Protein AF-A0A7C1I4R3-F1 (afdb_monomer)

Secondary structure (DSSP, 8-state):
----TT--HHHHHHHHHHHHHTTT-HHHHHHHHHHHHHHHHHHHHHHH--TTT-

Radius of gyration: 13.95 Å; Cα contacts (8 Å, |Δi|>4): 26; chains: 1; bounding box: 30×22×37 Å

pLDDT: mean 91.57, std 12.08, range [49.53, 98.31]

Foldseek 3Di:
DDDPPPDDPVRVLLVVLVVCVVVVNVVSVVVNCVVCVVVVLVVVCVVVVDNVRD

Solvent-accessible surface area (backbone atoms only — not comparable to full-atom values): 3215 Å² total; per-residue (Å²): 133,88,74,72,84,85,53,52,75,66,55,52,51,52,51,51,29,51,57,41,27,76,73,67,37,62,67,34,39,51,54,49,44,72,75,40,46,67,63,52,33,56,50,37,27,73,74,70,73,34,85,87,84,66

Nearest PDB structures (foldseek):
  5wur-assembly1_A  TM=8.358E-01  e=7.361E-01  Bacillus subtilis subsp. subtilis str. 168
  8k6p-assembly1_B  TM=5.899E-01  e=7.345E+00  Homo sapiens

Sequence (54 aa):
MEINLNLSAKAQRDIELVRLAKKGDQQSYAELMGRYRDAIYFMLLKMVNSPIDA

Mean predicted aligned error: 4.86 Å

Structure (mmCIF, N/CA/C/O backbone):
data_AF-A0A7C1I4R3-F1
#
_entry.id   AF-A0A7C1I4R3-F1
#
loop_
_atom_site.group_PDB
_atom_site.id
_atom_site.type_symbol
_atom_site.label_atom_id
_atom_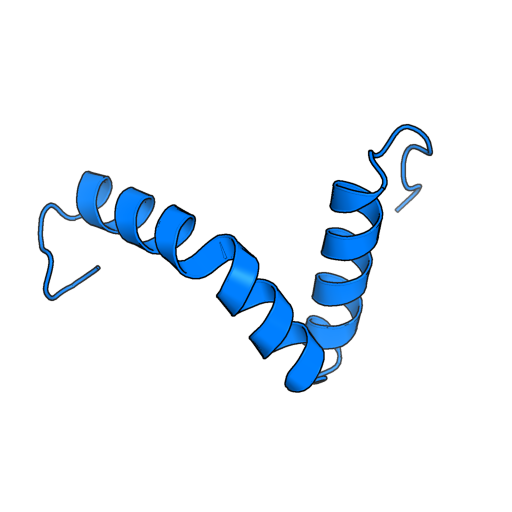site.label_alt_id
_atom_site.label_comp_id
_atom_site.label_asym_id
_atom_site.label_entity_id
_atom_site.label_seq_id
_atom_site.pdbx_PDB_ins_code
_atom_site.Cartn_x
_atom_site.Cartn_y
_atom_site.Cartn_z
_atom_site.occupancy
_atom_site.B_iso_or_equiv
_atom_site.auth_seq_id
_atom_site.auth_comp_id
_atom_site.auth_asym_id
_atom_site.auth_atom_id
_atom_site.pdbx_PDB_model_num
ATOM 1 N N . MET A 1 1 ? -4.889 -4.447 20.600 1.00 49.56 1 MET A N 1
ATOM 2 C CA . MET A 1 1 ? -3.943 -3.347 20.327 1.00 49.56 1 MET A CA 1
ATOM 3 C C . MET A 1 1 ? -4.671 -2.071 20.697 1.00 49.56 1 MET A C 1
ATOM 5 O O . MET A 1 1 ? -5.694 -1.801 20.081 1.00 49.56 1 MET A O 1
ATOM 9 N N . GLU A 1 2 ? -4.238 -1.374 21.748 1.00 49.53 2 GLU A N 1
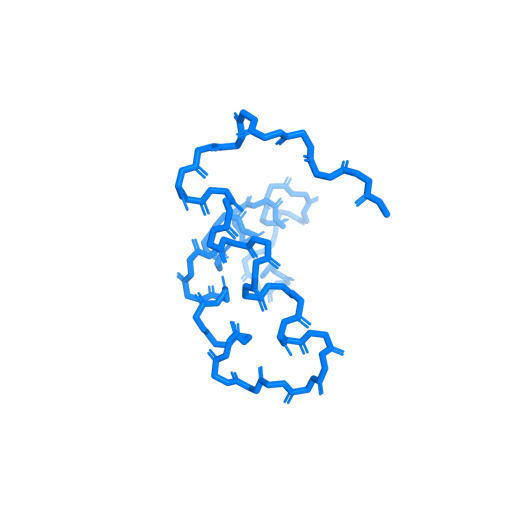ATOM 10 C CA . GLU A 1 2 ? -4.807 -0.067 22.087 1.00 49.53 2 GLU A CA 1
ATOM 11 C C . GLU A 1 2 ? -4.362 0.936 21.025 1.00 49.53 2 GLU A C 1
ATOM 13 O O . GLU A 1 2 ? -3.169 1.172 20.831 1.00 49.53 2 GLU A O 1
ATOM 18 N N . ILE A 1 3 ? -5.320 1.451 20.260 1.00 59.69 3 ILE A N 1
ATOM 19 C CA . ILE A 1 3 ? -5.058 2.480 19.262 1.00 59.69 3 ILE A CA 1
ATOM 20 C C . ILE A 1 3 ? -4.895 3.782 20.041 1.00 59.69 3 ILE A C 1
ATOM 22 O O . ILE A 1 3 ? -5.849 4.261 20.649 1.00 59.69 3 ILE A O 1
ATOM 26 N N . ASN A 1 4 ? -3.684 4.336 20.048 1.00 58.91 4 ASN A N 1
ATOM 27 C CA . ASN A 1 4 ? -3.440 5.677 20.565 1.00 58.91 4 ASN A CA 1
ATOM 28 C C . ASN A 1 4 ? -4.426 6.645 19.879 1.00 58.91 4 ASN A C 1
ATOM 30 O O . ASN A 1 4 ? -4.438 6.745 18.653 1.00 58.91 4 ASN A O 1
ATOM 34 N N . LEU A 1 5 ? -5.291 7.308 20.652 1.00 60.03 5 LEU 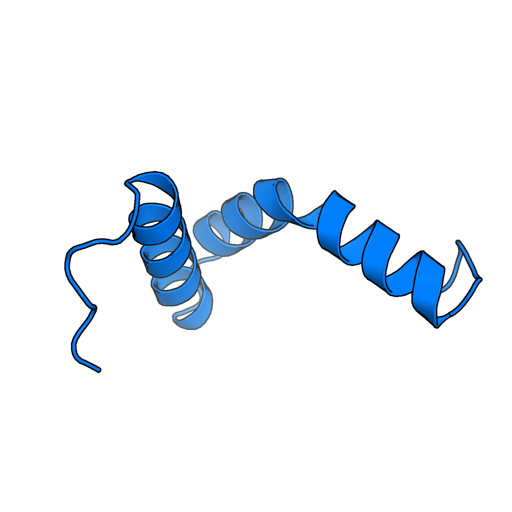A N 1
ATOM 35 C CA . LEU A 1 5 ? -6.419 8.098 20.133 1.00 60.03 5 LEU A CA 1
ATOM 36 C C . LEU A 1 5 ? -5.986 9.354 19.352 1.00 60.03 5 LEU A C 1
ATOM 38 O O . LEU A 1 5 ? -6.813 9.981 18.697 1.00 60.03 5 LEU A O 1
ATOM 42 N N . ASN A 1 6 ? -4.693 9.690 19.351 1.00 79.94 6 ASN A N 1
ATOM 43 C CA . ASN A 1 6 ? -4.138 10.854 18.656 1.00 79.94 6 ASN A CA 1
ATOM 44 C C . ASN A 1 6 ? -3.780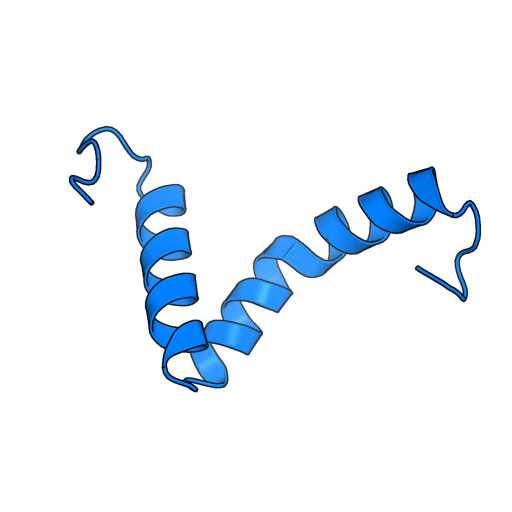 10.596 17.182 1.00 79.94 6 ASN A C 1
ATOM 46 O O . ASN A 1 6 ? -2.928 11.277 16.608 1.00 79.94 6 ASN A O 1
ATOM 50 N N . LEU A 1 7 ? -4.403 9.610 16.540 1.00 84.75 7 LEU A N 1
ATOM 51 C CA . LEU A 1 7 ? -4.259 9.438 15.099 1.00 84.75 7 LEU A CA 1
ATOM 52 C C . LEU A 1 7 ? -5.010 10.538 14.352 1.00 84.75 7 LEU A C 1
ATOM 54 O O . LEU A 1 7 ? -6.148 10.864 14.688 1.00 84.75 7 LEU A O 1
ATOM 58 N N . SER A 1 8 ? -4.408 11.055 13.280 1.00 91.56 8 SER A N 1
ATOM 59 C CA . SER A 1 8 ? -5.125 11.928 12.350 1.00 91.56 8 SER A CA 1
ATOM 60 C C . SER A 1 8 ? -6.330 11.194 11.752 1.00 91.56 8 SER A C 1
ATOM 62 O O . SER A 1 8 ? -6.313 9.971 11.605 1.00 91.56 8 SER A O 1
ATOM 64 N N . ALA A 1 9 ? -7.359 11.933 11.335 1.00 90.38 9 ALA A N 1
ATOM 65 C CA . ALA A 1 9 ? -8.528 11.344 10.672 1.00 90.38 9 ALA A CA 1
ATOM 66 C C . ALA A 1 9 ? -8.137 10.472 9.460 1.00 90.38 9 ALA A C 1
ATOM 68 O O . ALA A 1 9 ? -8.737 9.426 9.213 1.00 90.38 9 ALA A O 1
ATOM 69 N N . LYS A 1 10 ? -7.071 10.860 8.744 1.00 91.44 10 LYS A N 1
ATOM 70 C CA . LYS A 1 10 ? -6.494 10.061 7.658 1.00 91.44 10 LYS A CA 1
ATOM 71 C C . LYS A 1 10 ? -5.944 8.730 8.172 1.00 91.44 10 LYS A C 1
ATOM 73 O O . LYS A 1 10 ? -6.301 7.690 7.632 1.00 91.44 10 LYS A O 1
ATOM 78 N N . ALA A 1 11 ? -5.123 8.756 9.221 1.00 92.19 11 ALA A N 1
ATOM 79 C CA . ALA A 1 11 ? -4.532 7.548 9.788 1.00 92.19 11 ALA A CA 1
ATOM 80 C C . ALA A 1 11 ? -5.593 6.596 10.364 1.00 92.19 11 ALA A C 1
ATOM 82 O O . ALA A 1 11 ? -5.501 5.390 10.162 1.00 92.19 11 ALA A O 1
ATOM 83 N N . GLN A 1 12 ? -6.638 7.126 11.007 1.00 93.00 12 GLN A N 1
ATOM 84 C CA . GLN A 1 12 ? -7.766 6.316 11.481 1.00 93.00 12 GLN A CA 1
ATOM 85 C C . GLN A 1 12 ? -8.486 5.622 10.318 1.00 93.00 12 GLN A C 1
ATOM 87 O O . GLN A 1 12 ? -8.762 4.424 10.384 1.00 93.00 12 GLN A O 1
ATOM 92 N N . ARG A 1 13 ? -8.741 6.352 9.223 1.00 93.69 13 ARG A N 1
ATOM 93 C CA . ARG A 1 13 ? -9.373 5.781 8.030 1.00 93.69 13 ARG A CA 1
ATOM 94 C C . ARG A 1 13 ? -8.499 4.720 7.368 1.00 93.69 13 ARG A C 1
ATOM 96 O O . ARG A 1 13 ? -9.009 3.674 6.986 1.00 93.69 13 ARG A O 1
ATOM 103 N N . ASP A 1 14 ? -7.196 4.960 7.273 1.00 95.19 14 ASP A N 1
ATOM 104 C CA . ASP A 1 14 ? -6.262 4.002 6.682 1.00 95.19 14 ASP A CA 1
ATOM 105 C C . ASP A 1 14 ? -6.175 2.711 7.525 1.00 95.19 14 ASP A C 1
ATOM 107 O O . ASP A 1 14 ? -6.159 1.617 6.962 1.00 95.19 14 ASP A O 1
ATOM 111 N N . ILE A 1 15 ? -6.222 2.806 8.864 1.00 95.12 15 ILE A N 1
ATOM 112 C CA . ILE A 1 15 ? -6.315 1.629 9.750 1.00 95.12 15 ILE A CA 1
ATOM 113 C C . ILE A 1 15 ? -7.588 0.825 9.485 1.00 95.12 15 ILE A C 1
ATOM 115 O O . ILE A 1 15 ? -7.530 -0.405 9.422 1.00 95.12 15 ILE A O 1
ATOM 119 N N . GLU A 1 16 ? -8.732 1.491 9.329 1.00 95.75 16 GLU A N 1
ATOM 120 C CA . GLU A 1 16 ? -9.994 0.796 9.076 1.00 95.75 16 GLU A CA 1
ATOM 121 C C . GLU A 1 16 ? -9.988 0.089 7.716 1.00 95.75 16 GLU A C 1
ATOM 123 O O . GLU A 1 16 ? -10.347 -1.087 7.637 1.00 95.75 16 GLU A O 1
ATOM 128 N N . LEU A 1 17 ? -9.483 0.753 6.672 1.00 97.19 17 LEU A N 1
ATOM 129 C CA . LEU A 1 17 ? -9.310 0.147 5.349 1.00 97.19 17 LEU A CA 1
ATOM 130 C C . LEU A 1 17 ? -8.407 -1.090 5.407 1.00 97.19 17 LEU A C 1
ATOM 132 O O . LEU A 1 17 ? -8.757 -2.130 4.853 1.00 97.19 17 LEU A O 1
ATOM 136 N N . VAL A 1 18 ? -7.283 -1.023 6.131 1.00 97.00 18 VAL A N 1
ATOM 137 C CA . VAL A 1 18 ? -6.398 -2.181 6.344 1.00 97.00 18 VAL A CA 1
ATOM 138 C C . VAL A 1 18 ? -7.133 -3.305 7.073 1.00 97.00 18 VAL A C 1
ATOM 140 O O . VAL A 1 18 ? -7.017 -4.472 6.695 1.00 97.00 18 VAL A O 1
ATOM 143 N N . ARG A 1 19 ? -7.904 -2.982 8.117 1.00 97.25 19 ARG A N 1
ATOM 144 C CA . ARG A 1 19 ? -8.652 -3.974 8.897 1.00 97.25 19 ARG A CA 1
ATOM 145 C C . ARG A 1 19 ? -9.687 -4.703 8.039 1.00 97.25 19 ARG A C 1
ATOM 147 O O . ARG A 1 19 ? -9.807 -5.920 8.169 1.00 97.25 19 ARG A O 1
ATOM 154 N N . LEU A 1 20 ? -10.412 -3.982 7.186 1.00 97.81 20 LEU A N 1
ATOM 155 C CA . LEU A 1 20 ? -11.409 -4.544 6.272 1.00 97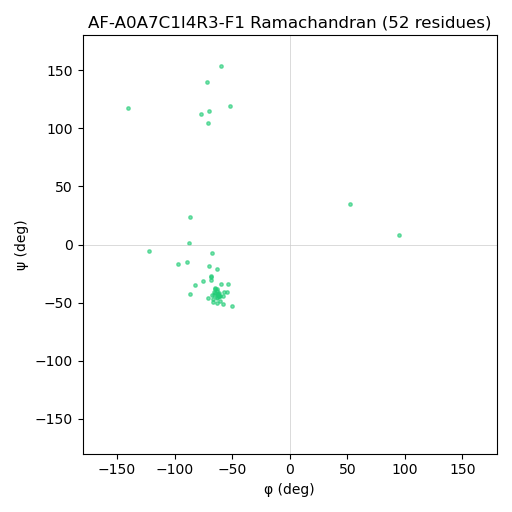.81 20 LEU A CA 1
ATOM 156 C C . LEU A 1 20 ? -10.755 -5.347 5.144 1.00 97.81 20 LEU A C 1
ATOM 158 O O . LEU A 1 20 ? -11.135 -6.494 4.915 1.00 97.81 20 LEU A O 1
ATOM 162 N N . ALA A 1 21 ? -9.703 -4.815 4.518 1.00 97.88 21 ALA A N 1
ATOM 163 C CA . ALA A 1 21 ? -8.953 -5.521 3.481 1.00 97.88 21 ALA A CA 1
ATOM 164 C C . ALA A 1 21 ? -8.393 -6.861 3.992 1.00 97.88 21 ALA A C 1
ATOM 166 O O . ALA A 1 21 ? -8.506 -7.883 3.318 1.00 97.88 21 ALA A O 1
ATOM 167 N N . LYS A 1 22 ? -7.879 -6.905 5.231 1.00 97.81 22 LYS A N 1
ATOM 168 C CA . LYS A 1 22 ? -7.419 -8.151 5.877 1.00 97.81 22 LYS A CA 1
ATOM 169 C C . LYS A 1 22 ? -8.526 -9.184 6.107 1.00 97.81 22 LYS A C 1
ATOM 171 O O . LYS A 1 22 ? -8.217 -10.357 6.281 1.00 97.81 22 LYS A O 1
ATOM 176 N N . LYS A 1 23 ? -9.794 -8.765 6.131 1.00 98.19 23 LYS A N 1
ATOM 177 C CA . LYS A 1 23 ? -10.962 -9.658 6.202 1.00 98.19 23 LYS A CA 1
ATOM 178 C C . LYS A 1 23 ? -11.442 -10.121 4.821 1.00 98.19 23 LYS A C 1
ATOM 180 O O . LYS A 1 23 ? -12.423 -10.851 4.752 1.00 98.19 23 LYS A O 1
ATOM 185 N N . GLY A 1 24 ? -10.766 -9.714 3.746 1.00 97.38 24 GLY A N 1
ATOM 186 C CA . GLY A 1 24 ? -11.116 -10.063 2.370 1.00 97.38 24 GLY A CA 1
ATOM 187 C C . GLY A 1 24 ? -11.976 -9.024 1.649 1.00 97.38 24 GLY A C 1
ATOM 188 O O . GLY A 1 24 ? -12.432 -9.294 0.540 1.00 97.38 24 GLY A O 1
ATOM 189 N N . ASP A 1 25 ? -12.198 -7.843 2.235 1.00 98.31 25 ASP A N 1
ATOM 190 C CA . ASP A 1 25 ? -12.951 -6.774 1.577 1.00 98.31 25 ASP A CA 1
ATOM 191 C C . ASP A 1 25 ? -12.139 -6.160 0.422 1.00 98.31 25 ASP A C 1
ATOM 193 O O . ASP A 1 25 ? -11.181 -5.404 0.623 1.00 98.31 25 ASP A O 1
ATOM 197 N N . GLN A 1 26 ? -12.514 -6.510 -0.810 1.00 97.75 26 GLN A N 1
ATOM 198 C CA . GLN A 1 26 ? -11.788 -6.093 -2.012 1.00 97.75 26 GLN A CA 1
ATOM 199 C C . GLN A 1 26 ? -11.905 -4.588 -2.287 1.00 97.75 26 GLN A C 1
ATOM 201 O O . GLN A 1 26 ? -10.968 -3.995 -2.820 1.00 97.75 26 GLN A O 1
ATOM 206 N N . GLN A 1 27 ? -13.019 -3.952 -1.909 1.00 98.00 27 GLN A N 1
ATOM 207 C CA . GLN A 1 27 ? -13.207 -2.512 -2.110 1.00 98.00 27 GLN A CA 1
ATOM 208 C C . GLN A 1 27 ? -12.255 -1.705 -1.226 1.00 98.00 27 GLN A C 1
ATOM 210 O O . GLN A 1 27 ? -11.600 -0.779 -1.700 1.00 98.00 27 GLN A O 1
ATOM 215 N N . SER A 1 28 ? -12.107 -2.109 0.033 1.00 98.06 28 SER A N 1
ATOM 216 C CA . SER A 1 28 ? -11.185 -1.4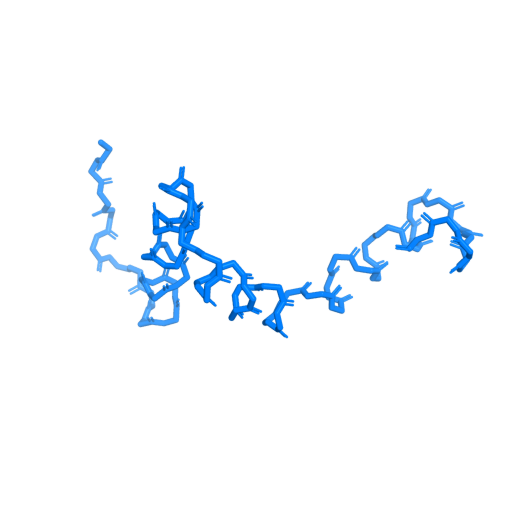97 0.988 1.00 98.06 28 SER A CA 1
ATOM 217 C C . SER A 1 28 ? -9.736 -1.679 0.554 1.00 98.06 28 SER A C 1
ATOM 219 O O . SER A 1 28 ? -8.936 -0.752 0.6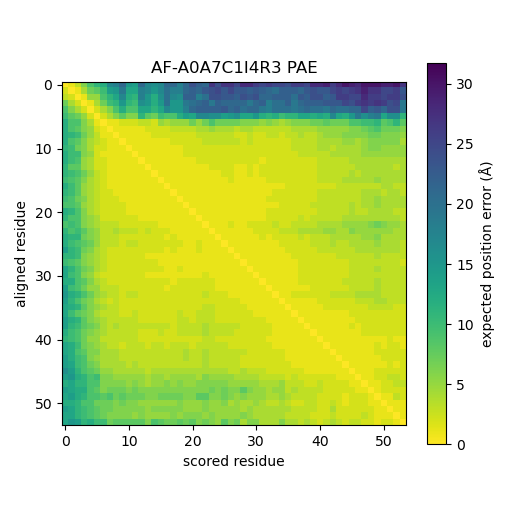71 1.00 98.06 28 SER A O 1
ATOM 221 N N . TYR A 1 29 ? -9.395 -2.848 -0.001 1.00 97.50 29 TYR A N 1
ATOM 222 C CA . TYR A 1 29 ? -8.081 -3.074 -0.601 1.00 97.50 29 TYR A CA 1
ATOM 223 C C . TYR A 1 29 ? -7.838 -2.151 -1.802 1.00 97.50 29 TYR A C 1
ATOM 225 O O . TYR A 1 29 ? -6.779 -1.531 -1.888 1.00 97.50 29 TYR A O 1
ATOM 233 N N . ALA A 1 30 ? -8.817 -2.009 -2.700 1.00 97.94 30 ALA A N 1
ATOM 234 C CA . ALA A 1 30 ? -8.716 -1.114 -3.848 1.00 97.94 30 ALA A CA 1
ATOM 235 C C . ALA A 1 30 ? -8.564 0.358 -3.423 1.00 97.94 30 ALA A C 1
ATOM 237 O O . ALA A 1 30 ? -7.705 1.055 -3.965 1.00 97.94 30 ALA A O 1
ATOM 238 N N . GLU A 1 31 ? -9.324 0.820 -2.422 1.00 97.56 31 GLU A N 1
ATOM 239 C CA . GLU A 1 31 ? -9.179 2.173 -1.864 1.00 97.56 31 GLU A CA 1
ATOM 240 C C . GLU A 1 31 ? -7.787 2.366 -1.241 1.00 97.56 31 GLU A C 1
ATOM 242 O O . GLU A 1 31 ? -7.136 3.385 -1.482 1.00 97.56 31 GLU A O 1
ATOM 247 N N . LEU A 1 32 ? -7.290 1.379 -0.486 1.00 96.62 32 LEU A N 1
ATOM 248 C CA . LEU A 1 32 ? -5.958 1.431 0.116 1.00 96.62 32 LEU A CA 1
ATOM 249 C C . LEU A 1 32 ? -4.855 1.481 -0.953 1.00 96.62 32 LEU A C 1
ATOM 251 O O . LEU A 1 32 ? -3.956 2.316 -0.870 1.00 96.62 32 LEU A O 1
ATOM 255 N N . MET A 1 33 ? -4.938 0.634 -1.982 1.00 96.19 33 MET A N 1
ATOM 256 C CA . MET A 1 33 ? -3.991 0.647 -3.098 1.00 96.19 33 MET A CA 1
ATOM 257 C C . MET A 1 33 ? -4.056 1.956 -3.881 1.00 96.19 33 MET A C 1
ATOM 259 O O . MET A 1 33 ? -3.010 2.496 -4.216 1.00 96.19 33 MET A O 1
ATOM 263 N N . GLY A 1 34 ? -5.239 2.525 -4.118 1.00 96.25 34 GLY A N 1
ATOM 264 C CA . GLY A 1 34 ? -5.368 3.827 -4.781 1.00 96.25 34 GLY A CA 1
ATOM 265 C C . GLY A 1 34 ? -4.660 4.959 -4.029 1.00 96.25 34 GLY A C 1
ATOM 266 O O . GLY A 1 34 ? -4.085 5.844 -4.652 1.00 96.25 34 GLY A O 1
ATOM 267 N N . ARG A 1 35 ? -4.640 4.910 -2.691 1.00 95.12 35 ARG A N 1
ATOM 268 C CA . ARG A 1 35 ? -3.962 5.913 -1.849 1.00 95.12 35 ARG A CA 1
ATOM 269 C C . ARG A 1 35 ? -2.442 5.775 -1.823 1.00 95.12 35 ARG A C 1
ATOM 271 O O . ARG A 1 35 ? -1.755 6.772 -1.619 1.00 95.12 35 ARG A O 1
ATOM 278 N N . TYR A 1 36 ? -1.929 4.552 -1.947 1.00 96.38 36 TYR A N 1
ATOM 279 C CA . TYR A 1 36 ? -0.535 4.237 -1.618 1.00 96.38 36 TYR A CA 1
ATOM 280 C C . TYR A 1 36 ? 0.281 3.639 -2.764 1.00 96.38 36 TYR A C 1
ATOM 282 O O . TYR A 1 36 ? 1.490 3.484 -2.601 1.00 96.38 36 TYR A O 1
ATOM 290 N N . ARG A 1 37 ? -0.332 3.344 -3.919 1.00 96.19 37 ARG A N 1
ATOM 291 C CA . ARG A 1 37 ? 0.339 2.747 -5.085 1.00 96.19 37 ARG A CA 1
ATOM 292 C C . ARG A 1 37 ? 1.609 3.496 -5.460 1.00 96.19 37 ARG A C 1
ATOM 294 O O . ARG A 1 37 ? 2.660 2.877 -5.521 1.00 96.19 37 ARG A O 1
ATOM 301 N N . ASP A 1 38 ? 1.526 4.809 -5.644 1.00 96.88 38 ASP A N 1
ATOM 302 C CA . ASP A 1 38 ? 2.672 5.599 -6.103 1.00 96.88 38 ASP A CA 1
ATOM 303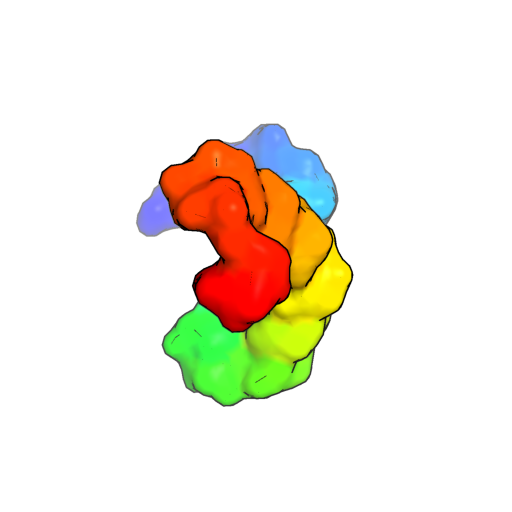 C C . ASP A 1 38 ? 3.796 5.618 -5.065 1.00 96.88 38 ASP A C 1
ATOM 305 O O . ASP A 1 38 ? 4.967 5.462 -5.402 1.00 96.88 38 ASP A O 1
ATOM 309 N N . ALA A 1 39 ? 3.450 5.746 -3.781 1.00 96.56 39 ALA A N 1
ATOM 310 C CA . ALA A 1 39 ? 4.431 5.710 -2.701 1.00 96.56 39 ALA A CA 1
ATOM 311 C C . ALA A 1 39 ? 5.168 4.361 -2.646 1.00 96.56 39 ALA A C 1
ATOM 313 O O . ALA A 1 39 ? 6.387 4.337 -2.476 1.00 96.56 39 ALA A O 1
ATOM 314 N N . ILE A 1 40 ? 4.440 3.253 -2.826 1.00 95.62 40 ILE A N 1
ATOM 315 C CA . ILE A 1 40 ? 5.008 1.900 -2.886 1.00 95.62 40 ILE A CA 1
ATOM 316 C C . ILE A 1 40 ? 5.873 1.745 -4.140 1.00 95.62 40 ILE A C 1
ATOM 318 O O . ILE A 1 40 ? 7.017 1.315 -4.027 1.00 95.62 40 ILE A O 1
ATOM 322 N N . TYR A 1 41 ? 5.376 2.165 -5.305 1.00 96.75 41 TYR A N 1
ATOM 323 C CA . TYR A 1 41 ? 6.100 2.101 -6.574 1.00 96.75 41 TYR A CA 1
ATOM 324 C C . TYR A 1 41 ? 7.427 2.864 -6.509 1.00 96.75 41 TYR A C 1
ATOM 326 O O . TYR A 1 41 ? 8.484 2.305 -6.784 1.00 96.75 41 TYR A O 1
ATOM 334 N N . PHE A 1 42 ? 7.421 4.123 -6.062 1.00 97.31 42 PHE A N 1
ATOM 335 C CA . PHE A 1 42 ? 8.654 4.905 -5.956 1.00 97.31 42 PHE A CA 1
ATOM 336 C C . PHE A 1 42 ? 9.603 4.387 -4.870 1.00 97.31 42 PHE A C 1
ATOM 338 O O . PHE A 1 42 ? 10.813 4.589 -4.982 1.00 97.31 42 PHE A O 1
ATOM 345 N N . MET A 1 43 ? 9.089 3.734 -3.822 1.00 97.00 43 MET A N 1
ATOM 346 C CA . MET A 1 43 ? 9.927 3.035 -2.847 1.00 97.00 43 MET A CA 1
ATOM 347 C C . MET A 1 43 ? 10.627 1.839 -3.501 1.00 97.00 43 MET A C 1
ATOM 349 O O . MET A 1 43 ? 11.848 1.740 -3.401 1.00 97.00 43 MET A O 1
ATOM 353 N N . LEU A 1 44 ? 9.886 0.987 -4.216 1.00 97.56 44 LEU A N 1
ATOM 354 C CA . LEU A 1 44 ? 10.436 -0.165 -4.931 1.00 97.56 44 LEU A CA 1
ATOM 355 C C . LEU A 1 44 ? 11.444 0.276 -5.990 1.00 97.56 44 LEU A C 1
ATOM 357 O O . LEU A 1 44 ? 12.579 -0.189 -5.966 1.00 97.56 44 LEU A O 1
ATOM 361 N N . LEU A 1 45 ? 11.098 1.255 -6.826 1.00 97.69 45 LEU A N 1
ATOM 362 C CA . LEU A 1 45 ? 11.978 1.783 -7.867 1.00 97.69 45 LEU A CA 1
ATOM 363 C C . LEU A 1 45 ? 13.331 2.241 -7.308 1.00 97.69 45 LEU A C 1
ATOM 365 O O . LEU A 1 45 ? 14.365 1.958 -7.904 1.00 97.69 45 LEU A O 1
ATOM 369 N N . LYS A 1 46 ? 13.353 2.904 -6.146 1.00 97.25 46 LYS A N 1
ATOM 370 C CA . LYS A 1 46 ? 14.607 3.320 -5.492 1.00 97.25 46 LYS A CA 1
ATOM 371 C C . LYS A 1 46 ? 15.433 2.148 -4.962 1.00 97.25 46 LYS A C 1
ATOM 373 O O . LYS A 1 46 ? 16.645 2.285 -4.835 1.00 97.25 46 LYS A O 1
ATOM 378 N N . MET A 1 47 ? 14.791 1.035 -4.614 1.00 96.06 47 MET A N 1
ATOM 379 C CA . MET A 1 47 ? 15.446 -0.147 -4.051 1.00 96.06 47 MET A CA 1
ATOM 380 C C . MET A 1 47 ? 15.959 -1.099 -5.134 1.00 96.06 47 MET A C 1
ATOM 382 O O . MET A 1 47 ? 17.069 -1.607 -5.007 1.00 96.06 47 MET A O 1
ATOM 386 N N . VAL A 1 48 ? 15.170 -1.336 -6.187 1.00 96.12 48 VAL A N 1
ATOM 387 C CA . VAL A 1 48 ? 15.510 -2.277 -7.269 1.00 96.12 48 VAL A CA 1
ATOM 388 C C . VAL A 1 48 ? 16.133 -1.603 -8.492 1.00 96.12 48 VAL A C 1
ATOM 390 O O . VAL A 1 48 ? 16.748 -2.277 -9.309 1.00 96.12 48 VAL A O 1
ATOM 393 N N . ASN A 1 49 ? 16.005 -0.277 -8.618 1.00 95.38 49 ASN A N 1
ATOM 394 C CA . ASN A 1 49 ? 16.492 0.519 -9.751 1.00 95.38 49 ASN A CA 1
ATOM 395 C C . ASN A 1 49 ? 16.033 -0.006 -11.129 1.00 95.38 49 ASN A C 1
ATOM 397 O O . ASN A 1 49 ? 16.762 0.071 -12.117 1.00 95.38 49 ASN A O 1
ATOM 401 N N . SER A 1 50 ? 14.813 -0.544 -11.189 1.00 94.75 50 SER A N 1
ATOM 402 C CA . SER A 1 50 ? 14.202 -1.117 -12.388 1.00 94.75 50 SER A CA 1
ATOM 403 C C . SER A 1 50 ? 12.717 -0.740 -12.444 1.00 94.75 50 SER A C 1
ATOM 405 O O . SER A 1 50 ? 11.972 -1.129 -11.547 1.00 94.75 50 SER A O 1
ATOM 407 N N . PRO A 1 51 ? 12.258 0.008 -13.467 1.00 92.62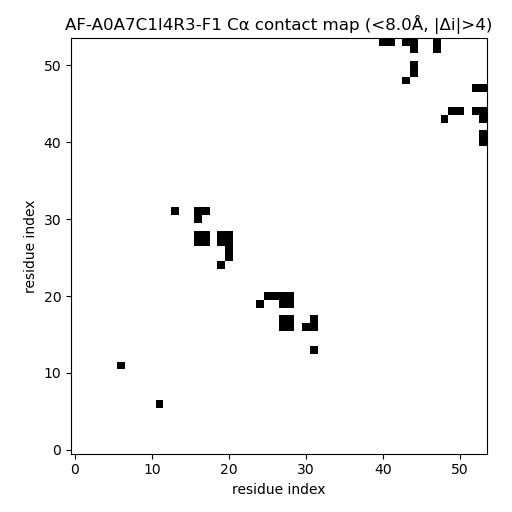 51 PRO A N 1
ATOM 408 C CA . PRO A 1 51 ? 10.839 0.339 -13.643 1.00 92.62 51 PRO A CA 1
ATOM 409 C C . PRO A 1 51 ? 9.952 -0.845 -14.040 1.00 92.62 51 PRO A C 1
ATOM 411 O O . PRO A 1 51 ? 8.738 -0.735 -13.961 1.00 92.62 51 PRO A O 1
ATOM 414 N N . ILE A 1 52 ? 10.543 -1.935 -14.543 1.00 94.69 52 ILE A N 1
ATOM 415 C CA . ILE A 1 52 ? 9.803 -3.145 -14.934 1.00 94.69 52 ILE A CA 1
ATOM 416 C C . ILE A 1 52 ? 9.526 -4.015 -13.704 1.00 94.69 52 ILE A C 1
ATOM 418 O O . ILE A 1 52 ? 8.475 -4.644 -13.625 1.00 94.69 52 ILE A O 1
ATOM 422 N N . ASP A 1 53 ? 10.466 -4.040 -12.756 1.00 90.38 53 ASP A N 1
ATOM 423 C CA . ASP A 1 53 ? 10.369 -4.858 -11.542 1.00 90.38 53 ASP A CA 1
ATOM 424 C C . ASP A 1 53 ? 9.671 -4.137 -10.373 1.00 90.38 53 ASP A C 1
ATOM 426 O O . ASP A 1 53 ? 9.312 -4.784 -9.387 1.00 90.38 53 ASP A O 1
ATOM 430 N N . ALA A 1 54 ? 9.517 -2.811 -10.458 1.00 88.94 54 ALA A N 1
ATOM 431 C CA . ALA A 1 54 ? 8.821 -1.970 -9.479 1.00 88.94 54 ALA A CA 1
ATOM 432 C C . ALA A 1 54 ? 7.314 -1.884 -9.755 1.00 88.94 54 ALA A C 1
ATOM 434 O O . ALA A 1 54 ? 6.545 -1.903 -8.764 1.00 88.94 54 ALA A O 1
#